Protein AF-A0A1H3UCN3-F1 (afdb_monomer)

Structure (mmCIF, N/CA/C/O backbone):
data_AF-A0A1H3UCN3-F1
#
_entry.id   AF-A0A1H3UCN3-F1
#
loop_
_atom_site.group_PDB
_atom_site.id
_atom_site.type_symbol
_atom_site.label_atom_id
_atom_site.label_alt_id
_atom_site.label_comp_id
_atom_site.label_asym_id
_atom_site.label_entity_id
_atom_site.label_seq_id
_atom_site.pdbx_PDB_ins_code
_atom_site.Cartn_x
_atom_site.Cartn_y
_atom_site.Cartn_z
_atom_site.occupancy
_atom_site.B_iso_or_equiv
_atom_site.auth_seq_id
_atom_site.auth_comp_id
_atom_site.auth_asym_id
_atom_site.auth_atom_id
_atom_site.pdbx_PDB_model_num
ATOM 1 N N . MET A 1 1 ? 3.124 -10.795 3.612 1.00 81.00 1 MET A N 1
ATOM 2 C CA . MET A 1 1 ? 3.259 -9.388 4.067 1.00 81.00 1 MET A CA 1
ATOM 3 C C . MET A 1 1 ? 2.560 -8.467 3.083 1.00 81.00 1 MET A C 1
ATOM 5 O O . MET A 1 1 ? 2.825 -8.582 1.892 1.00 81.00 1 MET A O 1
ATOM 9 N N . ILE A 1 2 ? 1.735 -7.538 3.568 1.00 91.50 2 ILE A N 1
ATOM 10 C CA . ILE A 1 2 ? 1.080 -6.515 2.737 1.00 91.50 2 ILE A CA 1
ATOM 11 C C . ILE A 1 2 ? 2.114 -5.451 2.342 1.00 91.50 2 ILE A C 1
ATOM 13 O O . ILE A 1 2 ? 2.846 -4.941 3.193 1.00 91.50 2 ILE A O 1
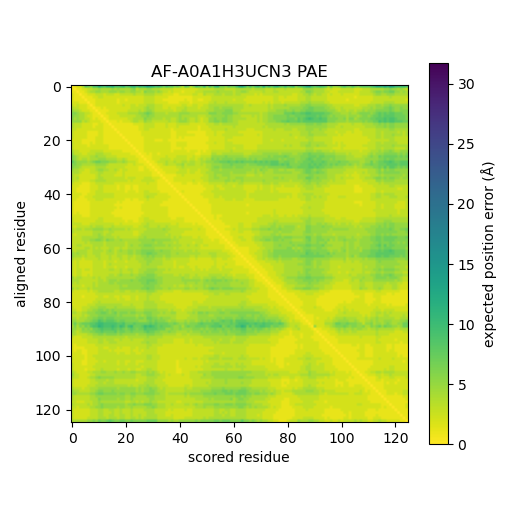ATOM 17 N N . LYS A 1 3 ? 2.219 -5.132 1.046 1.00 91.12 3 LYS A N 1
ATOM 18 C CA . LYS A 1 3 ? 3.223 -4.175 0.533 1.00 91.12 3 LYS A CA 1
ATOM 19 C C . LYS A 1 3 ? 2.665 -2.782 0.249 1.00 91.12 3 LYS A C 1
ATOM 21 O O . LYS A 1 3 ? 3.447 -1.833 0.239 1.00 91.12 3 LYS A O 1
ATOM 26 N N . SER A 1 4 ? 1.358 -2.661 0.056 1.00 94.06 4 SER A N 1
ATOM 27 C CA . SER A 1 4 ? 0.607 -1.419 -0.152 1.00 94.06 4 SER A CA 1
ATOM 28 C C . SER A 1 4 ? -0.887 -1.714 -0.027 1.00 94.06 4 SER A C 1
ATOM 30 O O . SER A 1 4 ? -1.278 -2.871 -0.155 1.00 94.06 4 SER A O 1
ATOM 32 N N . ALA A 1 5 ? -1.697 -0.679 0.163 1.00 95.75 5 ALA A N 1
ATOM 33 C CA . ALA A 1 5 ? -3.154 -0.749 0.121 1.00 95.75 5 ALA A CA 1
ATOM 34 C C . ALA A 1 5 ? -3.737 0.548 -0.465 1.00 95.75 5 ALA A C 1
ATOM 36 O O . ALA A 1 5 ? -3.000 1.491 -0.778 1.00 95.75 5 ALA A O 1
ATOM 37 N N . TYR A 1 6 ? -5.060 0.601 -0.573 1.00 95.44 6 TYR A N 1
ATOM 38 C CA . TYR A 1 6 ? -5.823 1.781 -0.957 1.00 95.44 6 TYR A CA 1
ATOM 39 C C . TYR A 1 6 ? -6.897 2.049 0.112 1.00 95.44 6 TYR A C 1
ATOM 41 O O . TYR A 1 6 ? -7.535 1.088 0.535 1.00 95.44 6 TYR A O 1
ATOM 49 N N . PRO A 1 7 ? -7.089 3.295 0.589 1.00 95.31 7 PRO A N 1
ATOM 50 C CA . PRO A 1 7 ? -8.145 3.590 1.555 1.00 95.31 7 PRO A CA 1
ATOM 51 C C . PRO A 1 7 ? -9.527 3.339 0.947 1.00 95.31 7 PRO A C 1
ATOM 53 O O . PRO A 1 7 ? -9.823 3.853 -0.132 1.00 95.31 7 PRO A O 1
ATOM 56 N N . TRP A 1 8 ? -10.365 2.593 1.653 1.00 92.75 8 TRP A N 1
ATOM 57 C CA . TRP A 1 8 ? -11.744 2.315 1.269 1.00 92.75 8 TRP A CA 1
ATOM 58 C C . TRP A 1 8 ? -12.697 2.950 2.282 1.00 92.75 8 TRP A C 1
ATOM 60 O O . TRP A 1 8 ? -12.344 3.072 3.455 1.00 92.75 8 TRP A O 1
ATOM 70 N N . VAL A 1 9 ? -13.858 3.405 1.813 1.00 93.00 9 VAL A N 1
ATOM 71 C CA . VAL A 1 9 ? -14.899 3.996 2.658 1.00 93.00 9 VAL A CA 1
ATOM 72 C C . VAL A 1 9 ? -16.200 3.262 2.388 1.00 93.00 9 VAL A C 1
ATOM 74 O O . VAL A 1 9 ? -16.636 3.183 1.241 1.00 93.00 9 VAL A O 1
ATOM 77 N N . ASP A 1 10 ? -16.806 2.753 3.449 1.00 91.25 10 ASP A N 1
ATOM 78 C CA . ASP A 1 10 ? -18.071 2.022 3.443 1.00 91.25 10 ASP A CA 1
ATOM 79 C C . ASP A 1 10 ? -18.867 2.339 4.723 1.00 91.25 10 ASP A C 1
ATOM 81 O O . ASP A 1 10 ? -18.588 3.326 5.412 1.00 91.25 10 ASP A O 1
ATOM 85 N N . GLU A 1 11 ? -19.889 1.535 5.019 1.00 89.50 11 GLU A N 1
ATOM 86 C CA . GLU A 1 11 ? -20.741 1.704 6.199 1.00 89.50 11 GLU A CA 1
ATOM 87 C C . GLU A 1 11 ? -19.980 1.522 7.523 1.00 89.50 11 GLU A C 1
ATOM 89 O O . GLU A 1 11 ? -20.292 2.204 8.500 1.00 89.50 11 GLU A O 1
ATOM 94 N N . LEU A 1 12 ? -18.964 0.651 7.560 1.00 87.38 12 LEU A N 1
ATOM 95 C CA . LEU A 1 12 ? -18.153 0.388 8.750 1.00 87.38 12 LEU A CA 1
ATOM 96 C C . LEU A 1 12 ? -17.020 1.417 8.889 1.00 87.38 12 LEU A C 1
ATOM 98 O O . LEU A 1 12 ? -16.762 1.953 9.967 1.00 87.38 12 LEU A O 1
ATOM 102 N N . SER A 1 13 ? -16.349 1.718 7.781 1.00 89.31 13 SER A N 1
ATOM 103 C CA . SER A 1 13 ? -15.199 2.611 7.678 1.00 89.31 13 SER A CA 1
ATOM 104 C C . SER A 1 13 ? -15.582 3.919 6.991 1.00 89.31 13 SER A C 1
ATOM 106 O O . SER A 1 13 ? -15.097 4.238 5.909 1.00 89.31 13 SER A O 1
ATOM 108 N N . GLY A 1 14 ? -16.452 4.698 7.633 1.00 93.56 14 GLY A N 1
ATOM 109 C CA . GLY A 1 14 ? -16.974 5.949 7.084 1.00 93.56 14 GLY A CA 1
ATOM 110 C C . GLY A 1 14 ? -15.943 7.090 6.928 1.00 93.56 14 GLY A C 1
ATOM 111 O O . GLY A 1 14 ? -14.754 6.948 7.233 1.00 93.56 14 GLY A O 1
ATOM 112 N N . PRO A 1 15 ? -16.388 8.294 6.517 1.00 95.25 15 PRO A N 1
ATOM 113 C CA . PRO A 1 15 ? -15.514 9.455 6.297 1.00 95.25 15 PRO A CA 1
ATOM 114 C C . PRO A 1 15 ? -14.647 9.854 7.502 1.00 95.25 15 PRO A C 1
ATOM 116 O O . PRO A 1 15 ? -13.536 10.356 7.322 1.00 95.25 15 PRO A O 1
ATOM 119 N N . ALA A 1 16 ? -15.124 9.613 8.727 1.00 95.62 16 ALA A N 1
ATOM 120 C CA . ALA A 1 16 ? -14.362 9.863 9.950 1.00 95.62 16 ALA A CA 1
ATOM 121 C C . ALA A 1 16 ? -13.104 8.980 10.041 1.00 95.62 16 ALA A C 1
ATOM 123 O O . ALA A 1 16 ? -12.037 9.466 10.421 1.00 95.62 16 ALA A O 1
ATOM 124 N N . SER A 1 17 ? -13.196 7.715 9.619 1.00 95.06 17 SER A N 1
ATOM 125 C CA . SER A 1 17 ? -12.057 6.794 9.564 1.00 95.06 17 SER A CA 1
ATOM 126 C C . SER A 1 17 ? -11.003 7.294 8.579 1.00 95.06 17 SER A C 1
ATOM 128 O O . SER A 1 17 ? -9.824 7.392 8.924 1.00 95.06 17 SER A O 1
ATOM 130 N N . LEU A 1 18 ? -11.421 7.718 7.380 1.00 96.06 18 LEU A N 1
ATOM 131 C CA . LEU A 1 18 ? -10.509 8.308 6.397 1.00 96.06 18 LEU A CA 1
ATOM 132 C C . LEU A 1 18 ? -9.850 9.596 6.921 1.00 96.06 18 LEU A C 1
ATOM 134 O O . LEU A 1 18 ? -8.647 9.794 6.733 1.00 96.06 18 LEU A O 1
ATOM 138 N N . ALA A 1 19 ? -10.607 10.456 7.607 1.00 95.31 19 ALA A N 1
ATOM 139 C CA . ALA A 1 19 ? -10.069 11.664 8.227 1.00 95.31 19 ALA A CA 1
ATOM 140 C C . ALA A 1 19 ? -8.993 11.332 9.275 1.00 95.31 19 ALA A C 1
ATOM 142 O O . ALA A 1 19 ? -7.915 11.930 9.259 1.00 95.31 19 ALA A O 1
ATOM 143 N N . GLN A 1 20 ? -9.227 10.327 10.126 1.00 96.81 20 GLN A N 1
ATOM 144 C CA . GLN A 1 20 ? -8.230 9.872 11.096 1.00 96.81 20 GLN A CA 1
ATOM 145 C C . GLN A 1 20 ? -6.972 9.322 10.410 1.00 96.81 20 GLN A C 1
ATOM 147 O O . GLN A 1 20 ? -5.853 9.634 10.825 1.00 96.81 20 GLN A O 1
ATOM 152 N N . MET A 1 21 ? -7.122 8.560 9.321 1.00 97.38 21 MET A N 1
ATOM 153 C CA . MET A 1 21 ? -5.979 8.067 8.545 1.00 97.38 21 MET A CA 1
ATOM 154 C C . MET A 1 21 ? -5.121 9.208 7.977 1.00 97.38 21 MET A C 1
ATOM 156 O O . MET A 1 21 ? -3.889 9.117 7.987 1.00 97.38 21 MET A O 1
ATOM 160 N N . LEU A 1 22 ? -5.751 10.288 7.500 1.00 96.31 22 LEU A N 1
ATOM 161 C CA . LEU A 1 22 ? -5.060 11.479 6.993 1.00 96.31 22 LEU A CA 1
ATOM 162 C C . LEU A 1 22 ? -4.285 12.209 8.098 1.00 96.31 22 LEU A C 1
ATOM 164 O O . LEU A 1 22 ? -3.142 12.607 7.865 1.00 96.31 22 LEU A O 1
ATOM 168 N N . LEU A 1 23 ? -4.867 12.330 9.296 1.00 96.44 23 LEU A N 1
ATOM 169 C CA . LEU A 1 23 ? -4.201 12.908 10.469 1.00 96.44 23 LEU A CA 1
ATOM 170 C C . LEU A 1 23 ? -2.995 12.075 10.919 1.00 96.44 23 LEU A C 1
ATOM 172 O O . LEU A 1 23 ? -1.962 12.630 11.289 1.00 96.44 23 LEU A O 1
ATOM 176 N N . ASN A 1 24 ? -3.099 10.746 10.855 1.00 97.12 24 ASN A N 1
ATOM 177 C CA . ASN A 1 24 ? -2.019 9.850 11.265 1.00 97.12 24 ASN A CA 1
ATOM 178 C C . ASN A 1 24 ? -0.819 9.866 10.300 1.00 97.12 24 ASN A C 1
ATOM 180 O O . ASN A 1 24 ? 0.314 9.585 10.702 1.00 97.12 24 ASN A O 1
ATOM 184 N N . ASN A 1 25 ? -1.049 10.147 9.014 1.00 96.50 25 ASN A N 1
ATOM 185 C CA . ASN A 1 25 ? -0.023 10.058 7.975 1.00 96.50 25 ASN A CA 1
ATOM 186 C C . ASN A 1 25 ? 0.015 11.302 7.066 1.00 96.50 25 ASN A C 1
ATOM 188 O O . ASN A 1 25 ? -0.178 11.179 5.850 1.00 96.50 25 ASN A O 1
ATOM 192 N N . PRO A 1 26 ? 0.324 12.495 7.608 1.00 95.12 26 PRO A N 1
ATOM 193 C CA . PRO A 1 26 ? 0.423 13.708 6.809 1.00 95.12 26 PRO A CA 1
ATOM 194 C C . PRO A 1 26 ? 1.578 13.631 5.801 1.00 95.12 26 PRO A C 1
ATOM 196 O O . PRO A 1 26 ? 2.499 12.802 5.889 1.00 95.12 26 PRO A O 1
ATOM 199 N N . GLY A 1 27 ? 1.520 14.499 4.796 1.00 93.88 27 GLY A N 1
ATOM 200 C CA . GLY A 1 27 ? 2.604 14.758 3.860 1.00 93.88 27 GLY A CA 1
ATOM 201 C C . GLY A 1 27 ? 3.838 15.324 4.563 1.00 93.88 27 GLY A C 1
ATOM 202 O O . GLY A 1 27 ? 3.789 15.744 5.716 1.00 93.88 27 GLY A O 1
ATOM 203 N N . ALA A 1 28 ? 4.973 15.349 3.861 1.00 90.69 28 ALA A N 1
ATOM 204 C CA . ALA A 1 28 ? 6.229 15.864 4.422 1.00 90.69 28 ALA A CA 1
ATOM 205 C C . ALA A 1 28 ? 6.151 17.352 4.825 1.00 90.69 28 ALA A C 1
ATOM 207 O O . ALA A 1 28 ? 6.879 17.789 5.704 1.00 90.69 28 ALA A O 1
ATOM 208 N N . ASN A 1 29 ? 5.247 18.110 4.204 1.00 92.81 29 ASN A N 1
ATOM 209 C CA . ASN A 1 29 ? 4.943 19.509 4.511 1.00 92.81 29 ASN A CA 1
ATOM 210 C C . ASN A 1 29 ? 3.811 19.674 5.548 1.00 92.81 29 ASN A C 1
ATOM 212 O O . ASN A 1 29 ? 3.269 20.767 5.683 1.00 92.81 29 ASN A O 1
ATOM 216 N N . GLY A 1 30 ? 3.390 18.593 6.212 1.00 92.00 30 GLY A N 1
ATOM 217 C CA . GLY A 1 30 ? 2.279 18.594 7.168 1.00 92.00 30 GLY A CA 1
ATOM 218 C C . GLY A 1 30 ? 0.882 18.624 6.538 1.00 92.00 30 GLY A C 1
ATOM 219 O O . GLY A 1 30 ? -0.098 18.441 7.252 1.00 92.00 30 GLY A O 1
ATOM 220 N N . GLN A 1 31 ? 0.764 18.807 5.220 1.00 94.12 31 GLN A N 1
ATOM 221 C CA . GLN A 1 31 ? -0.529 18.836 4.534 1.00 94.12 31 GLN A CA 1
ATOM 222 C C . GLN A 1 31 ? -1.101 17.423 4.349 1.00 94.12 31 GLN A C 1
ATOM 224 O O . GLN A 1 31 ? -0.329 16.463 4.246 1.00 94.12 31 GLN A O 1
ATOM 229 N N . PRO A 1 32 ? -2.432 17.262 4.253 1.00 93.69 32 PRO A N 1
ATOM 230 C CA . PRO A 1 32 ? -3.041 15.971 3.951 1.00 93.69 32 PRO A CA 1
ATOM 231 C C . PRO A 1 32 ? -2.481 15.359 2.660 1.00 93.69 32 PRO A C 1
ATOM 233 O O . PRO A 1 32 ? -2.294 16.041 1.650 1.00 93.69 32 PRO A O 1
ATOM 236 N N . ARG A 1 33 ? -2.206 14.050 2.679 1.00 94.44 33 ARG A N 1
ATOM 237 C CA . ARG A 1 33 ? -1.819 13.319 1.464 1.00 94.44 33 ARG A CA 1
ATOM 238 C C . ARG A 1 33 ? -3.044 13.134 0.564 1.00 94.44 33 ARG A C 1
ATOM 240 O O . ARG A 1 33 ? -4.129 12.888 1.084 1.00 94.44 33 ARG A O 1
ATOM 247 N N . PRO A 1 34 ? -2.878 13.115 -0.769 1.00 93.19 34 PRO A N 1
ATOM 248 C CA . PRO A 1 34 ? -3.903 12.564 -1.651 1.00 93.19 34 PRO A CA 1
ATOM 249 C C . PRO A 1 34 ? -4.240 11.123 -1.238 1.00 93.19 34 PRO A C 1
ATOM 251 O O . PRO A 1 34 ? -3.318 10.349 -0.948 1.00 93.19 34 PRO A O 1
ATOM 254 N N . SER A 1 35 ? -5.521 10.733 -1.251 1.00 91.12 35 SER A N 1
ATOM 255 C CA . SER A 1 35 ? -5.963 9.397 -0.803 1.00 91.12 35 SER A CA 1
ATOM 256 C C . SER A 1 35 ? -5.208 8.268 -1.511 1.00 91.12 35 SER A C 1
ATOM 258 O O . SER A 1 35 ? -4.772 7.308 -0.877 1.00 91.12 35 SER A O 1
ATOM 260 N N . GLN A 1 36 ? -4.921 8.441 -2.805 1.00 92.56 36 GLN A N 1
ATOM 261 C CA . GLN A 1 36 ? -4.185 7.484 -3.638 1.00 92.56 36 GLN A CA 1
ATOM 262 C C . GLN A 1 36 ? -2.742 7.230 -3.169 1.00 92.56 36 GLN A C 1
ATOM 264 O O . GLN A 1 36 ? -2.106 6.270 -3.599 1.00 92.56 36 GLN A O 1
ATOM 269 N N . LYS A 1 37 ? -2.182 8.111 -2.332 1.00 94.44 37 LYS A N 1
ATOM 270 C CA . LYS A 1 37 ? -0.822 8.001 -1.784 1.00 94.44 37 LYS A CA 1
ATOM 271 C C . LYS A 1 37 ? -0.805 7.706 -0.287 1.00 94.44 37 LYS A C 1
ATOM 273 O O . LYS A 1 37 ? 0.274 7.481 0.259 1.00 94.44 37 LYS A O 1
ATOM 278 N N . LEU A 1 38 ? -1.965 7.679 0.367 1.00 96.62 38 LEU A N 1
ATOM 279 C CA . LEU A 1 38 ? -2.077 7.539 1.817 1.00 96.62 38 LEU A CA 1
ATOM 280 C C . LEU A 1 38 ? -1.601 6.168 2.311 1.00 96.62 38 LEU A C 1
ATOM 282 O O . LEU A 1 38 ? -0.895 6.096 3.312 1.00 96.62 38 LEU A O 1
ATOM 286 N N . CYS A 1 39 ? -1.916 5.106 1.564 1.00 96.88 39 CYS A N 1
ATOM 287 C CA . CYS A 1 39 ? -1.557 3.719 1.890 1.00 96.88 39 CYS A CA 1
ATOM 288 C C . CYS A 1 39 ? -0.651 3.059 0.837 1.00 96.88 39 CYS A C 1
ATOM 290 O O . CYS A 1 39 ? -0.477 1.840 0.818 1.00 96.88 39 CYS A O 1
ATOM 292 N N . ALA A 1 40 ? -0.014 3.859 -0.024 1.00 96.25 40 ALA A N 1
ATOM 293 C CA . ALA A 1 40 ? 0.722 3.382 -1.196 1.00 96.25 40 ALA A CA 1
ATOM 294 C C . ALA A 1 40 ? 1.926 2.473 -0.887 1.00 96.25 40 ALA A C 1
ATOM 296 O O . ALA A 1 40 ? 2.523 1.914 -1.800 1.00 96.25 40 ALA A O 1
ATOM 297 N N . GLY A 1 41 ? 2.342 2.312 0.363 1.00 95.06 41 GLY A N 1
ATOM 298 C CA . GLY A 1 41 ? 3.458 1.449 0.739 1.00 95.06 41 GLY A CA 1
ATOM 299 C C . GLY A 1 41 ? 3.288 0.925 2.155 1.00 95.06 41 GLY A C 1
ATOM 300 O O . GLY A 1 41 ? 2.555 1.515 2.938 1.00 95.06 41 GLY A O 1
ATOM 301 N N . GLN A 1 42 ? 3.997 -0.148 2.497 1.00 93.88 42 GLN A N 1
ATOM 302 C CA . GLN A 1 42 ? 3.890 -0.816 3.798 1.00 93.88 42 GLN A CA 1
ATOM 303 C C . GLN A 1 42 ? 4.014 0.159 4.982 1.00 93.88 42 GLN A C 1
ATOM 305 O O . GLN A 1 42 ? 3.137 0.201 5.835 1.00 93.88 42 GLN A O 1
ATOM 310 N N . THR A 1 43 ? 5.046 1.009 5.006 1.00 94.50 43 THR A N 1
ATOM 311 C CA . THR A 1 43 ? 5.217 2.004 6.080 1.00 94.50 43 THR A CA 1
ATOM 312 C C . THR A 1 43 ? 4.101 3.050 6.095 1.00 94.50 43 THR A C 1
ATOM 314 O O . THR A 1 43 ? 3.699 3.499 7.163 1.00 94.50 43 THR A O 1
ATOM 317 N N . LEU A 1 44 ? 3.601 3.453 4.924 1.00 96.38 44 LEU A N 1
ATOM 318 C CA . LEU A 1 44 ? 2.518 4.436 4.814 1.00 96.38 44 LEU A CA 1
ATOM 319 C C . LEU A 1 44 ? 1.193 3.852 5.309 1.00 96.38 44 LEU A C 1
ATOM 321 O O . LEU A 1 44 ? 0.490 4.520 6.055 1.00 96.38 44 LEU A O 1
ATOM 325 N N . LEU A 1 45 ? 0.908 2.596 4.961 1.00 96.69 45 LEU A N 1
ATOM 326 C CA . LEU A 1 45 ? -0.230 1.837 5.469 1.00 96.69 45 LEU A CA 1
ATOM 327 C C . LEU A 1 45 ? -0.187 1.742 6.998 1.00 96.69 45 LEU A C 1
ATOM 329 O O . LEU A 1 45 ? -1.147 2.135 7.652 1.00 96.69 45 LEU A O 1
ATOM 333 N N . CYS A 1 46 ? 0.940 1.299 7.572 1.00 96.31 46 CYS A N 1
ATOM 334 C CA . CYS A 1 46 ? 1.077 1.212 9.028 1.00 96.31 46 CYS A CA 1
ATOM 335 C C . CYS A 1 46 ? 0.863 2.572 9.701 1.00 96.31 46 CYS A C 1
ATOM 337 O O . CYS A 1 46 ? 0.165 2.647 10.705 1.00 96.31 4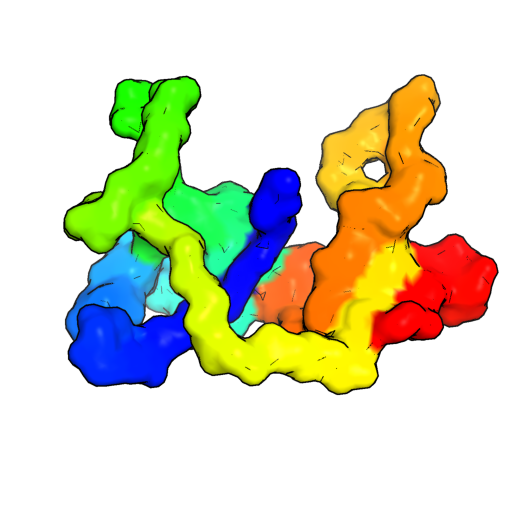6 CYS A O 1
ATOM 339 N N . LYS A 1 47 ? 1.417 3.657 9.139 1.00 96.94 47 LYS A N 1
ATOM 340 C CA . LYS A 1 47 ? 1.190 5.012 9.659 1.00 96.94 47 LYS A CA 1
ATOM 341 C C . LYS A 1 47 ? -0.278 5.411 9.585 1.00 96.94 47 LYS A C 1
ATOM 343 O O . LYS A 1 47 ? -0.813 5.840 10.595 1.00 96.94 47 LYS A O 1
ATOM 348 N N . ALA A 1 48 ? -0.926 5.250 8.432 1.00 97.50 48 ALA A N 1
ATOM 349 C CA . ALA A 1 48 ? -2.325 5.628 8.239 1.00 97.50 48 ALA A CA 1
ATOM 350 C C . ALA A 1 48 ? -3.254 4.903 9.230 1.00 97.50 48 ALA A C 1
ATOM 352 O O . ALA A 1 48 ? -4.107 5.533 9.846 1.00 97.50 48 ALA A O 1
ATOM 353 N N . LEU A 1 49 ? -3.015 3.610 9.463 1.00 96.25 49 LEU A N 1
ATOM 354 C CA . LEU A 1 49 ? -3.756 2.793 10.429 1.00 96.25 49 LEU A CA 1
ATOM 355 C C . LEU A 1 49 ? -3.306 2.977 11.894 1.00 96.25 49 LEU A C 1
ATOM 357 O O . LEU A 1 49 ? -3.838 2.323 12.782 1.00 96.25 49 LEU A O 1
ATOM 361 N N . GLY A 1 50 ? -2.309 3.822 12.178 1.00 96.25 50 GLY A N 1
ATOM 362 C CA . GLY A 1 50 ? -1.805 4.026 13.542 1.00 96.25 50 GLY A CA 1
ATOM 363 C C . GLY A 1 50 ? -1.061 2.820 14.140 1.00 96.25 50 GLY A C 1
ATOM 364 O O . GLY A 1 50 ? -0.894 2.733 15.357 1.00 96.25 50 GLY A O 1
ATOM 365 N N . LEU A 1 51 ? -0.580 1.893 13.308 1.00 95.44 51 LEU A N 1
ATOM 366 C CA . LEU A 1 51 ? 0.094 0.667 13.738 1.00 95.44 51 LEU A CA 1
ATOM 367 C C . LEU A 1 51 ? 1.544 0.951 14.145 1.00 95.44 51 LEU A C 1
ATOM 369 O O . LEU A 1 51 ? 2.409 1.235 13.311 1.00 95.44 51 LEU A O 1
ATOM 373 N N . LYS A 1 52 ? 1.823 0.837 15.445 1.00 94.69 52 LYS A N 1
ATOM 374 C CA . LYS A 1 52 ? 3.164 0.973 16.032 1.00 94.69 52 LYS A CA 1
ATOM 375 C C . LYS A 1 52 ? 3.703 -0.385 16.474 1.00 94.69 52 LYS A C 1
ATOM 377 O O . LYS A 1 52 ? 3.012 -1.112 17.179 1.00 94.69 52 LYS A O 1
ATOM 382 N N . VAL A 1 53 ? 4.959 -0.684 16.131 1.00 94.19 53 VAL A N 1
ATOM 383 C CA . VAL A 1 53 ? 5.611 -1.974 16.441 1.00 94.19 53 VAL A CA 1
ATOM 384 C C . VAL A 1 53 ? 5.457 -2.378 17.916 1.00 94.19 53 VAL A C 1
ATOM 386 O O . VAL A 1 53 ? 4.936 -3.463 18.144 1.00 94.19 53 VAL A O 1
ATOM 389 N N . PRO A 1 54 ? 5.755 -1.529 18.925 1.00 95.56 54 PRO A N 1
ATOM 390 C CA . PRO A 1 54 ? 5.636 -1.941 20.330 1.00 95.56 54 PRO A CA 1
ATOM 391 C C . PRO A 1 54 ? 4.218 -2.339 20.762 1.00 95.56 54 PRO A C 1
ATOM 393 O O . PRO A 1 54 ? 4.052 -3.029 21.760 1.00 95.56 54 PRO A O 1
ATOM 396 N N . MET A 1 55 ? 3.193 -1.877 20.041 1.00 94.62 55 MET A N 1
ATOM 397 C CA . MET A 1 55 ? 1.795 -2.164 20.359 1.00 94.62 55 MET A CA 1
ATOM 398 C C . MET A 1 55 ? 1.263 -3.398 19.637 1.00 94.62 55 MET A C 1
ATOM 400 O O . MET A 1 55 ? 0.310 -3.991 20.122 1.00 94.62 55 MET A O 1
ATOM 404 N N . TRP A 1 56 ? 1.834 -3.765 18.490 1.00 94.56 56 TRP A N 1
ATOM 405 C CA . TRP A 1 56 ? 1.231 -4.733 17.567 1.00 94.56 56 TRP A CA 1
ATOM 406 C C . TRP A 1 56 ? 2.123 -5.922 17.227 1.00 94.56 56 TRP A C 1
ATOM 408 O O . TRP A 1 56 ? 1.635 -6.898 16.660 1.00 94.56 56 TRP A O 1
ATOM 418 N N . ASP A 1 57 ? 3.413 -5.863 17.554 1.00 94.94 57 ASP A N 1
ATOM 419 C CA . ASP A 1 57 ? 4.332 -6.954 17.255 1.00 94.94 57 ASP A CA 1
ATOM 420 C C . ASP A 1 57 ? 3.893 -8.266 17.921 1.00 94.94 57 ASP A C 1
ATOM 422 O O . ASP A 1 57 ? 3.396 -8.275 19.050 1.00 94.94 57 ASP A O 1
ATOM 426 N N . ALA A 1 58 ? 4.028 -9.366 17.177 1.00 93.75 58 ALA A N 1
ATOM 427 C CA . ALA A 1 58 ? 3.598 -10.716 17.553 1.00 93.75 58 ALA A CA 1
ATOM 428 C C . ALA A 1 58 ? 2.125 -10.872 18.009 1.00 93.75 58 ALA A C 1
ATOM 430 O O . ALA A 1 58 ? 1.748 -11.936 18.511 1.00 93.75 58 ALA A O 1
ATOM 431 N N . LYS A 1 59 ? 1.264 -9.862 17.821 1.00 93.81 59 LYS A N 1
ATOM 432 C CA . LYS A 1 59 ? -0.172 -9.979 18.096 1.00 93.81 59 LYS A CA 1
ATOM 433 C C . LYS A 1 59 ? -0.899 -10.667 16.947 1.00 93.81 59 LYS A C 1
ATOM 435 O O . LYS A 1 59 ? -0.502 -10.595 15.785 1.00 93.81 59 LYS A O 1
ATOM 440 N N . ARG A 1 60 ? -1.993 -11.340 17.293 1.00 93.69 60 ARG A N 1
ATOM 441 C CA . ARG A 1 60 ? -2.944 -11.873 16.316 1.00 93.69 60 ARG A CA 1
ATOM 442 C C . ARG A 1 60 ? -3.856 -10.750 15.836 1.00 93.69 60 ARG A C 1
ATOM 444 O O . ARG A 1 60 ? -4.015 -9.747 16.529 1.00 93.69 60 ARG A O 1
ATOM 451 N N . PHE A 1 61 ? -4.455 -10.948 14.667 1.00 93.25 61 PHE A N 1
ATOM 452 C CA . PHE A 1 61 ? -5.606 -10.148 14.277 1.00 93.25 61 PHE A CA 1
ATOM 453 C C . PHE A 1 61 ? -6.745 -10.369 15.274 1.00 93.25 61 PHE A C 1
ATOM 455 O O . PHE A 1 61 ? -6.947 -11.485 15.759 1.00 93.25 61 PHE A O 1
ATOM 462 N N . ASP A 1 62 ? -7.447 -9.289 15.570 1.00 92.81 62 ASP A N 1
ATOM 463 C CA . ASP A 1 62 ? -8.529 -9.201 16.537 1.00 92.81 62 ASP A CA 1
ATOM 464 C C . ASP A 1 62 ? -9.720 -8.553 15.825 1.00 92.81 62 ASP A C 1
ATOM 466 O O . ASP A 1 62 ? -9.570 -7.486 15.229 1.00 92.81 62 ASP A O 1
ATOM 470 N N . GLN A 1 63 ? -10.878 -9.214 15.840 1.00 90.62 63 GLN A N 1
ATOM 471 C CA . GLN A 1 63 ? -12.059 -8.770 15.094 1.00 90.62 63 GLN A CA 1
ATOM 472 C C . GLN A 1 63 ? -12.610 -7.422 15.569 1.00 90.62 63 GLN A C 1
ATOM 474 O O . GLN A 1 63 ? -13.272 -6.741 14.795 1.00 90.62 63 GLN A O 1
ATOM 479 N N . GLU A 1 64 ? -12.309 -7.010 16.799 1.00 90.94 64 GLU A N 1
ATOM 480 C CA . GLU A 1 64 ? -12.768 -5.736 17.350 1.00 90.94 64 GLU A CA 1
ATOM 481 C C . GLU A 1 64 ? -11.755 -4.602 17.132 1.00 90.94 64 GLU A C 1
ATOM 483 O O . GLU A 1 64 ? -12.121 -3.429 17.204 1.00 90.94 64 GLU A O 1
ATOM 488 N N . LEU A 1 65 ? -10.482 -4.923 16.857 1.00 91.31 65 LEU A N 1
ATOM 489 C CA . LEU A 1 65 ? -9.404 -3.927 16.777 1.00 91.31 65 LEU A CA 1
ATOM 490 C C . LEU A 1 65 ? -8.722 -3.835 15.405 1.00 91.31 65 LEU A C 1
ATOM 492 O O . LEU A 1 65 ? -8.503 -2.737 14.896 1.00 91.31 65 LEU A O 1
ATOM 496 N N . LEU A 1 66 ? -8.311 -4.965 14.828 1.00 92.31 66 LEU A N 1
ATOM 497 C CA . LEU A 1 66 ? -7.636 -5.034 13.532 1.00 92.31 66 LEU A CA 1
ATOM 498 C C . LEU A 1 66 ? -7.815 -6.429 12.942 1.00 92.31 66 LEU A C 1
ATOM 500 O O . LEU A 1 66 ? -7.226 -7.394 13.433 1.00 92.31 66 LEU A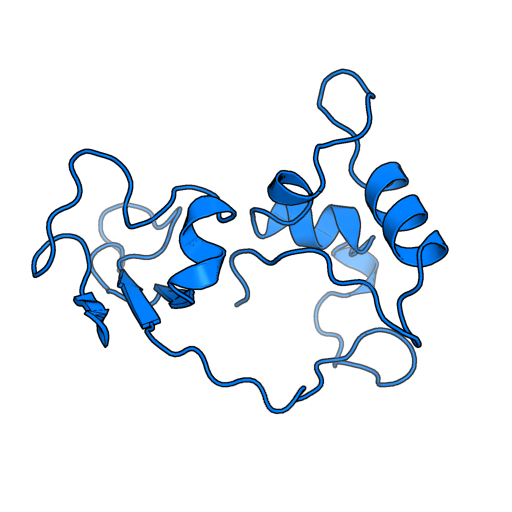 O 1
ATOM 504 N N . PHE A 1 67 ? -8.546 -6.518 11.840 1.00 93.06 67 PHE A N 1
ATOM 505 C CA . PHE A 1 67 ? -8.828 -7.775 11.162 1.00 93.06 67 PHE A CA 1
ATOM 506 C C . PHE A 1 67 ? -8.702 -7.647 9.645 1.00 93.06 67 PHE A C 1
ATOM 508 O O . PHE A 1 67 ? -8.485 -6.565 9.099 1.00 93.06 67 PHE A O 1
ATOM 515 N N . VAL A 1 68 ? -8.786 -8.795 8.979 1.00 92.31 68 VAL A N 1
ATOM 516 C CA . VAL A 1 68 ? -8.887 -8.908 7.526 1.00 92.31 68 VAL A CA 1
ATOM 517 C C . VAL A 1 68 ? -10.194 -9.624 7.244 1.00 92.31 68 VAL A C 1
ATOM 519 O O . VAL A 1 68 ? -10.419 -10.713 7.772 1.00 92.31 68 VAL A O 1
ATOM 522 N N . GLU A 1 69 ? -11.035 -9.010 6.428 1.00 92.00 69 GLU A N 1
ATOM 523 C CA . GLU A 1 69 ? -12.276 -9.599 5.942 1.00 92.00 69 GLU A CA 1
ATOM 524 C C . GLU A 1 69 ? -12.176 -9.929 4.456 1.00 92.00 69 GLU A C 1
ATOM 526 O O . GLU A 1 69 ? -11.446 -9.282 3.701 1.00 92.00 69 GLU A O 1
ATOM 531 N N . ASP A 1 70 ? -12.909 -10.961 4.050 1.00 92.75 70 ASP A N 1
ATOM 532 C CA . ASP A 1 70 ? -13.165 -11.229 2.644 1.00 92.75 70 ASP A CA 1
ATOM 533 C C . ASP A 1 70 ? -14.378 -10.404 2.205 1.00 92.75 70 ASP A C 1
ATOM 535 O O . ASP A 1 70 ? -15.493 -10.616 2.679 1.00 92.75 70 ASP A O 1
ATOM 539 N N . VAL A 1 71 ? -14.146 -9.459 1.297 1.00 91.50 71 VAL A N 1
ATOM 540 C CA . VAL A 1 71 ? -15.180 -8.579 0.732 1.00 91.50 71 VAL A CA 1
ATOM 541 C C . VAL A 1 71 ? -15.821 -9.159 -0.537 1.00 91.50 71 VAL A C 1
ATOM 543 O O . VAL A 1 71 ? -16.540 -8.459 -1.249 1.00 91.50 71 VAL A O 1
ATOM 546 N N . GLY A 1 72 ? -15.523 -10.418 -0.879 1.00 94.06 72 GLY A N 1
ATOM 547 C CA . GLY A 1 72 ? -16.042 -11.100 -2.067 1.00 94.06 72 GLY A CA 1
ATOM 548 C C . GLY A 1 72 ? -15.471 -10.577 -3.388 1.00 94.06 72 GLY A C 1
ATOM 549 O O . GLY A 1 72 ? -15.988 -10.901 -4.458 1.00 94.06 72 GLY A O 1
ATOM 550 N N . GLN A 1 73 ? -14.416 -9.757 -3.342 1.00 91.50 73 GLN A N 1
ATOM 551 C CA . GLN A 1 73 ? -13.769 -9.218 -4.535 1.00 91.50 73 GLN A CA 1
ATOM 552 C C . GLN A 1 73 ? -12.620 -10.114 -4.985 1.00 91.50 73 GLN A C 1
ATOM 554 O O . GLN A 1 73 ? -11.703 -10.418 -4.226 1.00 91.50 73 GLN A O 1
ATOM 559 N N . THR A 1 74 ? -12.644 -10.486 -6.264 1.00 94.69 74 THR A N 1
ATOM 560 C CA . THR A 1 74 ? -11.536 -11.180 -6.924 1.00 94.69 74 THR A CA 1
ATOM 561 C C . THR A 1 74 ? -10.910 -10.242 -7.955 1.00 94.69 74 THR 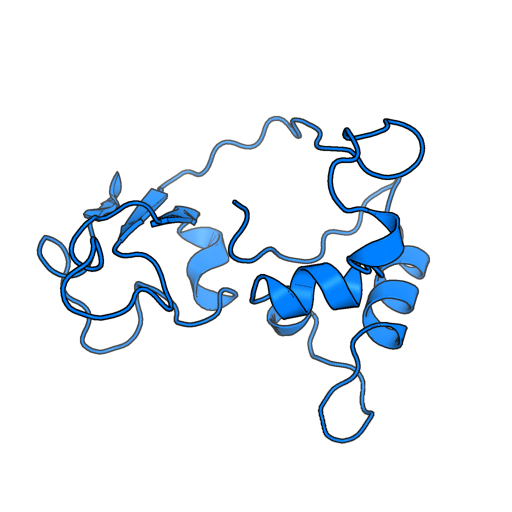A C 1
ATOM 563 O O . THR A 1 74 ? -11.639 -9.741 -8.816 1.00 94.69 74 THR A O 1
ATOM 566 N N . PRO A 1 75 ? -9.586 -9.999 -7.910 1.00 94.94 75 PRO A N 1
ATOM 567 C CA . PRO A 1 75 ? -8.908 -9.219 -8.937 1.00 94.94 75 PRO A CA 1
ATOM 568 C C . PRO A 1 75 ? -9.138 -9.829 -10.319 1.00 94.94 75 PRO A C 1
ATOM 570 O O . PRO A 1 75 ? -8.923 -11.022 -10.515 1.00 94.94 75 PRO A O 1
ATOM 573 N N . THR A 1 76 ? -9.529 -9.010 -11.296 1.00 96.06 76 THR A N 1
ATOM 574 C CA . THR A 1 76 ? -9.688 -9.471 -12.688 1.00 96.06 76 THR A CA 1
ATOM 575 C C . THR A 1 76 ? -8.357 -9.903 -13.300 1.00 96.06 76 THR A C 1
ATOM 577 O O . THR A 1 76 ? -8.324 -10.772 -14.163 1.00 96.06 76 THR A O 1
ATOM 580 N N . GLN A 1 77 ? -7.263 -9.282 -12.860 1.00 97.88 77 GLN A N 1
ATOM 581 C CA . GLN A 1 77 ? -5.914 -9.586 -13.309 1.00 97.88 77 GLN A CA 1
ATOM 582 C C . GLN A 1 77 ? -4.934 -9.302 -12.175 1.00 97.88 77 GLN A C 1
ATOM 584 O O . GLN A 1 77 ? -4.994 -8.245 -11.535 1.00 97.88 77 GLN A O 1
ATOM 589 N N . ILE A 1 78 ? -3.992 -10.214 -11.961 1.00 98.25 78 ILE A N 1
ATOM 590 C CA . ILE A 1 78 ? -2.905 -10.035 -11.009 1.00 98.25 78 ILE A CA 1
ATOM 591 C C . ILE A 1 78 ? -1.612 -9.779 -11.776 1.00 98.25 78 ILE A C 1
ATOM 593 O O . ILE A 1 78 ? -1.263 -10.468 -12.727 1.00 98.25 78 ILE A O 1
ATOM 597 N N . ILE A 1 79 ? -0.858 -8.784 -11.327 1.00 98.44 79 ILE A N 1
ATOM 598 C CA . ILE A 1 79 ? 0.501 -8.530 -11.784 1.00 98.44 79 ILE A CA 1
ATOM 599 C C . ILE A 1 79 ? 1.455 -9.198 -10.803 1.00 98.44 79 ILE A C 1
ATOM 601 O O . ILE A 1 79 ? 1.568 -8.785 -9.642 1.00 98.44 79 ILE A O 1
ATOM 605 N N . GLN A 1 80 ? 2.171 -10.207 -11.277 1.00 98.50 80 GLN A N 1
ATOM 606 C CA . GLN A 1 80 ? 3.241 -10.864 -10.545 1.00 98.50 80 GLN A CA 1
ATOM 607 C C . GLN A 1 80 ? 4.588 -10.222 -10.905 1.00 98.50 80 GLN A C 1
ATOM 609 O O . GLN A 1 80 ? 4.938 -10.111 -12.073 1.00 98.50 80 GLN A O 1
ATOM 614 N N . THR A 1 81 ? 5.364 -9.780 -9.914 1.00 97.81 81 THR A N 1
ATOM 615 C CA . THR A 1 81 ? 6.671 -9.126 -10.119 1.00 97.81 81 THR A CA 1
ATOM 616 C C . THR A 1 81 ? 7.601 -9.338 -8.915 1.00 97.81 81 THR A C 1
ATOM 618 O O . THR A 1 81 ? 7.240 -9.988 -7.930 1.00 97.81 81 THR A O 1
ATOM 621 N N . THR A 1 82 ? 8.810 -8.778 -8.958 1.00 95.75 82 THR A N 1
ATOM 622 C CA . THR A 1 82 ? 9.793 -8.856 -7.873 1.00 95.75 82 THR A CA 1
ATOM 623 C C . THR A 1 82 ? 9.416 -8.001 -6.661 1.00 95.75 82 THR A C 1
ATOM 625 O O . THR A 1 82 ? 8.731 -6.969 -6.728 1.00 95.75 82 THR A O 1
ATOM 628 N N . ARG A 1 83 ? 9.869 -8.446 -5.486 1.00 94.06 83 ARG A N 1
ATOM 629 C CA . ARG A 1 83 ? 9.660 -7.720 -4.229 1.00 94.06 83 ARG A CA 1
ATOM 630 C C . ARG A 1 83 ? 10.531 -6.469 -4.163 1.00 94.06 83 ARG A C 1
ATOM 632 O O . ARG A 1 83 ? 11.645 -6.411 -4.669 1.00 94.06 83 ARG A O 1
ATOM 639 N N . LEU A 1 84 ? 10.020 -5.458 -3.465 1.00 91.81 84 LEU A N 1
ATOM 640 C CA . LEU A 1 84 ? 10.735 -4.204 -3.241 1.00 91.81 84 LEU A CA 1
ATOM 641 C C . LEU A 1 84 ? 11.627 -4.283 -2.001 1.00 91.81 84 LEU A C 1
ATOM 643 O O . LEU A 1 84 ? 11.192 -4.790 -0.966 1.00 91.81 84 LEU A O 1
ATOM 647 N N . GLY A 1 85 ? 12.818 -3.687 -2.088 1.00 89.88 85 GLY A N 1
ATOM 648 C CA . GLY A 1 85 ? 13.728 -3.529 -0.950 1.00 89.88 85 GLY A CA 1
ATOM 649 C C . GLY A 1 85 ? 14.463 -4.808 -0.546 1.00 89.88 85 GLY A C 1
ATOM 650 O O . GLY A 1 85 ? 14.899 -4.912 0.597 1.00 89.88 85 GLY A O 1
ATOM 651 N N . ILE A 1 86 ? 14.578 -5.785 -1.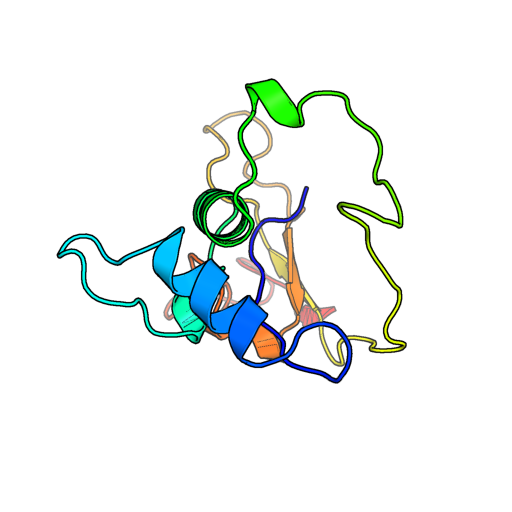449 1.00 91.88 86 ILE A N 1
ATOM 652 C CA . ILE A 1 86 ? 15.392 -6.980 -1.221 1.00 91.88 86 ILE A CA 1
ATOM 653 C C . ILE A 1 86 ? 16.858 -6.655 -1.569 1.00 91.88 86 ILE A C 1
ATOM 655 O O . ILE A 1 86 ? 17.107 -6.171 -2.673 1.00 91.88 86 ILE A O 1
ATOM 659 N N . PRO A 1 87 ? 17.815 -6.857 -0.641 1.00 93.56 87 PRO A N 1
ATOM 660 C CA . PRO A 1 87 ? 19.246 -6.720 -0.907 1.00 93.56 87 PRO A CA 1
ATOM 661 C C . PRO A 1 87 ? 19.724 -7.651 -2.020 1.00 93.56 87 PRO A C 1
ATOM 663 O O . PRO A 1 87 ? 19.205 -8.756 -2.150 1.00 93.56 87 PRO A O 1
ATOM 666 N N . SER A 1 88 ? 20.749 -7.215 -2.754 1.00 93.62 88 SER A N 1
ATOM 667 C CA . SER A 1 88 ? 21.399 -8.035 -3.779 1.00 93.62 88 SER A CA 1
ATOM 668 C C . SER A 1 88 ? 22.019 -9.305 -3.185 1.00 93.62 88 SER A C 1
ATOM 670 O O . SER A 1 88 ? 22.573 -9.263 -2.085 1.00 93.62 88 SER A O 1
ATOM 672 N N . GLY A 1 89 ? 21.953 -10.413 -3.923 1.00 92.94 89 GLY A N 1
ATOM 673 C CA . GLY A 1 89 ? 22.511 -11.709 -3.546 1.00 92.94 89 GLY A CA 1
ATOM 674 C C . GLY A 1 89 ? 21.639 -12.513 -2.583 1.00 92.94 89 GLY A C 1
ATOM 675 O O . GLY A 1 89 ? 22.089 -13.545 -2.090 1.00 92.94 89 GLY A O 1
ATOM 676 N N . ARG A 1 90 ? 20.412 -12.060 -2.295 1.00 91.62 90 ARG A N 1
ATOM 677 C CA . ARG A 1 90 ? 19.424 -12.863 -1.569 1.00 91.62 90 ARG A CA 1
ATOM 678 C C . ARG A 1 90 ? 18.486 -13.509 -2.583 1.00 91.62 90 ARG A C 1
ATOM 680 O O . ARG A 1 90 ? 18.854 -14.415 -3.320 1.00 91.62 90 ARG A O 1
ATOM 687 N N . ASP A 1 91 ? 17.250 -13.049 -2.592 1.00 94.75 91 ASP A N 1
ATOM 688 C CA . ASP A 1 91 ? 16.133 -13.588 -3.341 1.00 94.75 91 ASP A CA 1
ATOM 689 C C . ASP A 1 91 ? 15.401 -12.467 -4.098 1.00 94.75 91 ASP A C 1
ATO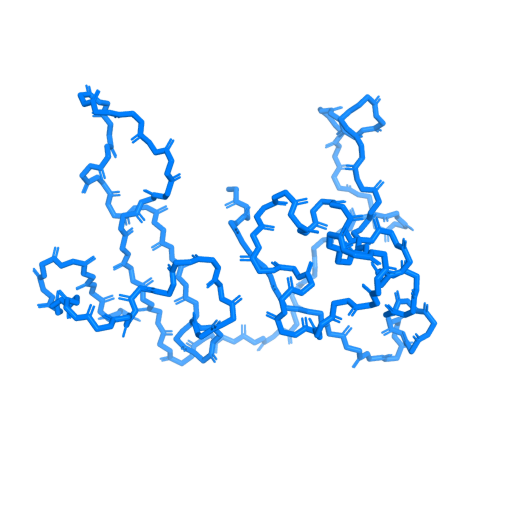M 691 O O . ASP A 1 91 ? 14.180 -12.494 -4.284 1.00 94.75 91 ASP A O 1
ATOM 695 N N . GLU A 1 92 ? 16.155 -11.447 -4.525 1.00 93.62 92 GLU A N 1
ATOM 696 C CA . GLU A 1 92 ? 15.649 -10.265 -5.226 1.00 93.62 92 GLU A CA 1
ATOM 697 C C . GLU A 1 92 ? 15.070 -10.583 -6.609 1.00 93.62 92 GLU A C 1
ATOM 699 O O . GLU A 1 92 ? 14.216 -9.849 -7.104 1.00 93.62 92 GLU A O 1
ATOM 704 N N . HIS A 1 93 ? 15.500 -11.696 -7.207 1.00 94.06 93 HIS A N 1
ATOM 705 C CA . HIS A 1 93 ? 15.022 -12.194 -8.495 1.00 94.06 93 HIS A CA 1
ATOM 706 C C . HIS A 1 93 ? 13.667 -12.913 -8.389 1.00 94.06 93 HIS A C 1
ATOM 708 O O . HIS A 1 93 ? 12.986 -13.085 -9.398 1.00 94.06 93 HIS A O 1
ATOM 714 N N . LEU A 1 94 ? 13.244 -13.323 -7.184 1.00 96.44 94 LEU A N 1
ATOM 715 C CA . LEU A 1 94 ? 11.989 -14.050 -7.003 1.00 96.44 94 LEU A CA 1
ATOM 716 C C . LEU A 1 94 ? 10.781 -13.120 -7.149 1.00 96.44 94 LEU A C 1
ATOM 718 O O . LEU A 1 94 ? 10.652 -12.101 -6.455 1.00 96.44 94 LEU A O 1
ATOM 722 N N . MET A 1 95 ? 9.842 -13.524 -8.006 1.00 97.06 95 MET A N 1
ATOM 723 C CA . MET A 1 95 ? 8.619 -12.775 -8.289 1.00 97.06 95 MET A CA 1
ATOM 724 C C . MET A 1 95 ? 7.508 -13.039 -7.262 1.00 97.06 95 MET A C 1
ATOM 726 O O . MET A 1 95 ? 6.420 -13.507 -7.588 1.00 97.06 95 MET A O 1
ATOM 730 N N . TYR A 1 96 ? 7.799 -12.752 -5.992 1.00 96.38 96 TYR A N 1
ATOM 731 C CA . TYR A 1 96 ? 6.877 -12.925 -4.858 1.00 96.38 96 TYR A CA 1
ATOM 732 C C . TYR A 1 96 ? 6.197 -11.622 -4.433 1.00 96.38 96 TYR A C 1
ATOM 734 O O . TYR A 1 96 ? 6.034 -11.333 -3.243 1.00 96.38 96 TYR A O 1
ATOM 742 N N . ARG A 1 97 ? 5.831 -10.792 -5.408 1.00 96.44 97 ARG A N 1
ATOM 743 C CA . ARG A 1 97 ? 4.959 -9.637 -5.215 1.00 96.44 97 ARG A CA 1
ATOM 744 C C . ARG A 1 97 ? 3.795 -9.751 -6.188 1.00 96.44 97 ARG A C 1
ATOM 746 O O . ARG A 1 97 ? 4.002 -9.716 -7.393 1.00 96.44 97 ARG A O 1
ATOM 753 N N . PHE A 1 98 ? 2.595 -9.816 -5.630 1.00 97.44 98 PHE A N 1
ATOM 754 C CA . PHE A 1 98 ? 1.338 -9.886 -6.362 1.00 97.44 98 PHE A CA 1
ATOM 755 C C . PHE A 1 98 ? 0.585 -8.579 -6.140 1.00 97.44 98 PHE A C 1
ATOM 757 O O . PHE A 1 98 ? 0.500 -8.095 -5.006 1.00 97.44 98 PHE A O 1
ATOM 764 N N . VAL A 1 99 ? 0.125 -7.965 -7.222 1.00 97.25 99 VAL A N 1
ATOM 765 C CA . VAL A 1 99 ? -0.558 -6.670 -7.204 1.00 97.25 99 VAL A CA 1
ATOM 766 C C . VAL A 1 99 ? -1.805 -6.785 -8.063 1.00 97.25 99 VAL A C 1
ATOM 768 O O . VAL A 1 99 ? -1.704 -7.199 -9.210 1.00 97.25 99 VAL A O 1
ATOM 771 N N . ASP A 1 100 ? -2.958 -6.391 -7.534 1.00 96.94 100 ASP A N 1
ATOM 772 C CA . ASP A 1 100 ? -4.158 -6.202 -8.349 1.00 96.94 100 ASP A CA 1
ATOM 773 C C . ASP A 1 100 ? -3.879 -5.149 -9.438 1.00 96.94 100 ASP A C 1
ATOM 775 O O . ASP A 1 100 ? -3.448 -4.028 -9.133 1.00 96.94 100 ASP A O 1
ATOM 779 N N . ALA A 1 101 ? -4.102 -5.507 -10.705 1.00 96.94 101 ALA A N 1
ATOM 780 C CA . ALA A 1 101 ? -3.829 -4.632 -11.838 1.00 96.94 101 ALA A CA 1
ATOM 781 C C . ALA A 1 101 ? -4.603 -3.304 -11.779 1.00 96.94 101 ALA A C 1
ATOM 783 O O . ALA A 1 101 ? -4.036 -2.259 -12.112 1.00 96.94 101 ALA A O 1
ATOM 784 N N . GLY A 1 102 ? -5.847 -3.312 -11.286 1.00 95.88 102 GLY A N 1
ATOM 785 C CA . GLY A 1 102 ? -6.674 -2.112 -11.132 1.00 95.88 102 GLY A CA 1
ATOM 786 C C . GLY A 1 102 ? -6.112 -1.125 -10.105 1.00 95.88 102 GLY A C 1
ATOM 787 O O . GLY A 1 102 ? -6.266 0.088 -10.249 1.00 95.88 102 GLY A O 1
ATOM 788 N N . TYR A 1 103 ? -5.371 -1.625 -9.113 1.00 95.75 103 TYR A N 1
ATOM 789 C CA . TYR A 1 103 ? -4.761 -0.809 -8.058 1.00 95.75 103 TYR A CA 1
ATOM 790 C C . TYR A 1 103 ? -3.257 -0.555 -8.252 1.00 95.75 103 TYR A C 1
ATOM 792 O O . TYR A 1 103 ? -2.633 0.168 -7.463 1.00 95.75 103 TYR A O 1
ATOM 800 N N . ALA A 1 104 ? -2.653 -1.081 -9.321 1.00 96.44 104 ALA A N 1
ATOM 801 C CA . ALA A 1 104 ? -1.232 -0.917 -9.619 1.00 96.44 104 ALA A CA 1
ATOM 802 C C . ALA A 1 104 ? -0.744 0.551 -9.657 1.00 96.44 104 ALA A C 1
ATOM 804 O O . ALA A 1 104 ? 0.341 0.821 -9.126 1.00 96.44 104 ALA A O 1
ATOM 805 N N . PRO A 1 105 ? -1.506 1.539 -10.180 1.00 95.69 105 PRO A N 1
ATOM 806 C CA . PRO A 1 105 ? -1.089 2.947 -10.165 1.00 95.69 105 PRO A CA 1
ATOM 807 C C . PRO A 1 105 ? -0.921 3.551 -8.761 1.00 95.69 105 PRO A C 1
ATOM 809 O O . PRO A 1 105 ? -0.190 4.534 -8.582 1.00 95.69 105 PRO A O 1
ATOM 812 N N . TYR A 1 106 ? -1.579 2.971 -7.756 1.00 95.75 106 TYR A N 1
ATOM 813 C CA . TYR A 1 106 ? -1.600 3.491 -6.390 1.00 95.75 106 TYR A CA 1
ATOM 814 C C . TYR A 1 106 ? -0.489 2.914 -5.514 1.00 95.75 106 TYR A C 1
ATOM 816 O O . TYR A 1 106 ? -0.163 3.487 -4.476 1.00 95.75 106 TYR A O 1
ATOM 824 N N . CYS A 1 107 ? 0.155 1.824 -5.934 1.00 94.38 107 CYS A N 1
ATOM 825 C CA . CYS A 1 107 ? 1.242 1.237 -5.166 1.00 94.38 107 CYS A CA 1
ATOM 826 C C . CYS A 1 107 ? 2.578 1.980 -5.365 1.00 94.38 107 CYS A C 1
ATOM 828 O O . CYS A 1 107 ? 2.894 2.542 -6.419 1.00 94.38 107 CYS A O 1
ATOM 830 N N . THR A 1 108 ? 3.414 1.958 -4.328 1.00 91.50 108 THR A N 1
ATOM 831 C CA . THR A 1 108 ? 4.802 2.410 -4.394 1.00 91.50 108 THR A CA 1
ATOM 832 C C . THR A 1 108 ? 5.512 1.561 -5.430 1.00 91.50 108 THR A C 1
ATOM 834 O O . THR A 1 108 ? 5.461 0.331 -5.373 1.00 91.50 108 THR A O 1
ATOM 837 N N . ARG A 1 109 ? 6.185 2.231 -6.371 1.00 92.62 109 ARG A N 1
ATOM 838 C CA . ARG A 1 109 ? 6.845 1.594 -7.512 1.00 92.62 109 ARG A CA 1
ATOM 839 C C . ARG A 1 109 ? 5.857 0.683 -8.260 1.00 92.62 109 ARG A C 1
ATOM 841 O O . ARG A 1 109 ? 5.919 -0.545 -8.147 1.00 92.62 109 ARG A O 1
ATOM 848 N N . ASN A 1 110 ? 4.967 1.339 -9.014 1.00 95.69 110 ASN A N 1
ATOM 849 C CA . ASN A 1 110 ? 4.035 0.708 -9.947 1.00 95.69 110 ASN A CA 1
ATOM 850 C C . ASN A 1 110 ? 4.792 -0.321 -10.821 1.00 95.69 110 ASN A C 1
ATOM 852 O O . ASN A 1 110 ? 5.816 0.049 -11.423 1.00 95.69 110 ASN A O 1
ATOM 856 N N . PRO A 1 111 ? 4.349 -1.592 -10.854 1.00 95.94 111 PRO A N 1
ATOM 857 C CA . PRO A 1 111 ? 4.957 -2.624 -11.692 1.00 95.94 111 PRO A CA 1
ATOM 858 C C . PRO A 1 111 ? 4.810 -2.354 -13.197 1.00 95.94 111 PRO A C 1
AT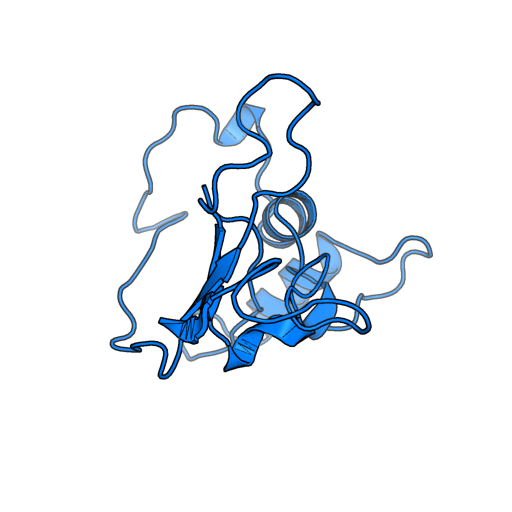OM 860 O O . PRO A 1 111 ? 5.669 -2.777 -13.954 1.00 95.94 111 PRO A O 1
ATOM 863 N N . LEU A 1 112 ? 3.810 -1.574 -13.621 1.00 96.50 112 LEU A N 1
ATOM 864 C CA . LEU A 1 112 ? 3.573 -1.194 -15.023 1.00 96.50 112 LEU A CA 1
ATOM 865 C C . LEU A 1 112 ? 4.161 0.176 -15.388 1.00 96.50 112 LEU A C 1
ATOM 867 O O . LEU A 1 112 ? 3.759 0.807 -16.365 1.00 96.50 112 LEU A O 1
ATOM 871 N N . ARG A 1 113 ? 5.085 0.707 -14.579 1.00 95.31 113 ARG A N 1
ATOM 872 C CA . ARG A 1 113 ? 5.740 1.983 -14.906 1.00 95.31 113 ARG A CA 1
ATOM 873 C C . ARG A 1 113 ? 6.540 1.864 -16.209 1.00 95.31 113 ARG A C 1
ATOM 875 O O . ARG A 1 113 ? 7.006 0.786 -16.573 1.00 95.31 113 ARG A O 1
ATOM 882 N N . ARG A 1 114 ? 6.781 3.006 -16.858 1.00 96.06 114 ARG A N 1
ATOM 883 C CA . ARG A 1 114 ? 7.580 3.093 -18.088 1.00 96.06 114 ARG A CA 1
ATOM 884 C C . ARG A 1 114 ? 8.902 2.320 -17.965 1.00 96.06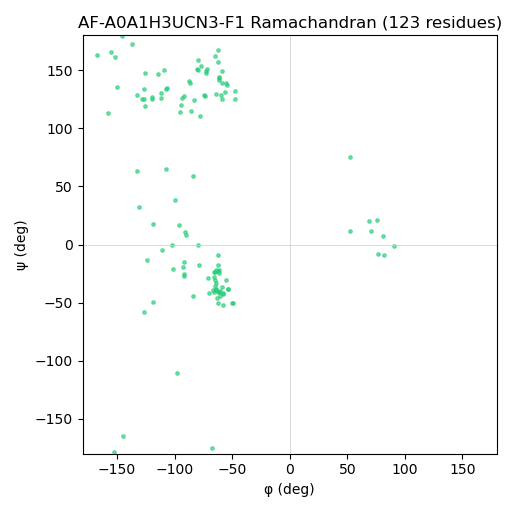 114 ARG A C 1
ATOM 886 O O . ARG A 1 114 ? 9.636 2.496 -16.993 1.00 96.06 114 ARG A O 1
ATOM 893 N N . GLY A 1 115 ? 9.199 1.504 -18.977 1.00 95.88 115 GLY A N 1
ATOM 894 C CA . GLY A 1 115 ? 10.427 0.708 -19.076 1.00 95.88 115 GLY A CA 1
ATOM 895 C C . GLY A 1 115 ? 10.342 -0.700 -18.479 1.00 95.88 115 GLY A C 1
ATOM 896 O O . GLY A 1 115 ? 11.328 -1.428 -18.537 1.00 95.88 115 GLY A O 1
ATOM 897 N N . GLN A 1 116 ? 9.204 -1.094 -17.905 1.00 96.94 116 GLN A N 1
ATOM 898 C CA . GLN A 1 116 ? 8.951 -2.480 -17.501 1.00 96.94 116 GLN A CA 1
ATOM 899 C C . GLN A 1 116 ? 8.388 -3.276 -18.680 1.00 96.94 116 GLN A C 1
ATOM 901 O O . GLN A 1 116 ? 7.565 -2.763 -19.436 1.00 96.94 116 GLN A O 1
ATOM 906 N N . VAL A 1 117 ? 8.854 -4.513 -18.834 1.00 97.81 117 VAL A N 1
ATOM 907 C CA . VAL A 1 117 ? 8.521 -5.404 -19.949 1.00 97.81 117 VAL A CA 1
ATOM 908 C C . VAL A 1 117 ? 7.861 -6.667 -19.405 1.00 97.81 117 VAL A C 1
ATOM 910 O O . VAL A 1 117 ? 8.411 -7.324 -18.518 1.00 97.81 117 VAL A O 1
ATOM 913 N N . GLU A 1 118 ? 6.687 -7.000 -19.934 1.00 98.00 118 GLU A N 1
ATOM 914 C CA . GLU A 1 118 ? 5.990 -8.250 -19.622 1.00 98.00 118 GLU A CA 1
ATOM 915 C C . GLU A 1 118 ? 6.829 -9.465 -20.050 1.00 98.00 118 GLU A C 1
ATOM 917 O O . GLU A 1 118 ? 7.562 -9.411 -21.037 1.00 98.00 118 GLU A O 1
ATOM 922 N N . GLY A 1 119 ? 6.780 -10.549 -19.279 1.00 97.69 119 GLY A N 1
ATOM 923 C CA . GLY A 1 119 ? 7.593 -11.747 -19.502 1.00 97.69 119 GLY A CA 1
ATOM 924 C C . GLY A 1 119 ? 9.021 -11.648 -18.955 1.00 97.69 119 GLY A C 1
ATOM 925 O O . GLY A 1 119 ? 9.737 -12.647 -18.917 1.00 97.69 119 GLY A O 1
ATOM 926 N N . ARG A 1 120 ? 9.443 -10.456 -18.508 1.00 96.69 120 ARG A N 1
ATOM 927 C CA . ARG A 1 120 ? 10.772 -10.209 -17.927 1.00 96.69 120 ARG A CA 1
ATOM 928 C C . ARG A 1 120 ? 10.699 -9.555 -16.555 1.00 96.69 120 ARG A C 1
ATOM 930 O O . ARG A 1 120 ? 11.259 -10.070 -15.595 1.00 96.69 120 ARG A O 1
ATOM 937 N N . ASP A 1 121 ? 10.057 -8.393 -16.477 1.00 97.56 121 ASP A N 1
ATOM 938 C CA . ASP A 1 121 ? 9.960 -7.592 -15.253 1.00 97.56 121 ASP A CA 1
ATOM 939 C C . ASP A 1 121 ? 8.694 -7.935 -14.448 1.00 97.56 121 ASP A C 1
ATOM 941 O O . ASP A 1 121 ? 8.652 -7.762 -13.225 1.00 97.56 121 ASP A O 1
ATOM 945 N N . TYR A 1 122 ? 7.655 -8.412 -15.132 1.00 98.25 122 TYR A N 1
ATOM 946 C CA . TYR A 1 122 ? 6.399 -8.861 -14.542 1.00 98.25 122 TYR A CA 1
ATOM 947 C C . TYR A 1 122 ? 5.681 -9.866 -15.451 1.00 98.25 122 TYR A C 1
ATOM 949 O O . TYR A 1 122 ? 5.987 -9.963 -16.639 1.00 98.25 122 TYR A O 1
ATOM 957 N N . PHE A 1 123 ? 4.694 -10.559 -14.889 1.00 98.50 123 PHE A N 1
ATOM 958 C CA . PHE A 1 123 ? 3.724 -11.389 -15.601 1.00 98.50 123 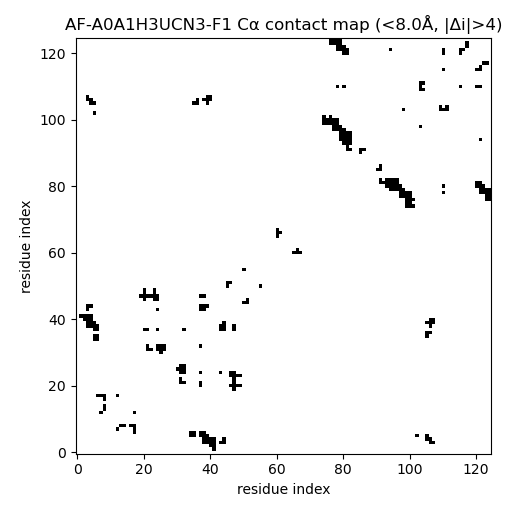PHE A CA 1
ATOM 959 C C . PHE A 1 123 ? 2.306 -10.955 -15.237 1.00 98.50 123 PHE A C 1
ATOM 961 O O . PHE A 1 123 ? 2.066 -10.520 -14.106 1.00 98.50 123 PHE A O 1
ATOM 968 N N . LEU A 1 124 ? 1.384 -11.076 -16.187 1.00 98.12 124 LEU A N 1
ATOM 969 C CA . LEU A 1 124 ? -0.051 -10.996 -15.942 1.00 98.12 124 LEU A CA 1
ATOM 970 C C . LEU A 1 124 ? -0.577 -12.421 -15.741 1.00 98.12 124 LEU A C 1
ATOM 972 O O . LEU A 1 124 ? -0.399 -13.267 -16.617 1.00 98.12 124 LEU A O 1
ATOM 976 N N . ILE A 1 125 ? -1.156 -12.689 -14.570 1.00 96.19 125 ILE A N 1
ATOM 977 C CA . ILE A 1 125 ? -1.722 -13.991 -14.181 1.00 96.19 125 ILE A CA 1
ATOM 978 C C . ILE A 1 125 ? -3.162 -13.860 -13.701 1.00 96.19 125 ILE A C 1
ATOM 980 O O . ILE A 1 125 ? -3.544 -12.739 -13.270 1.00 96.19 125 ILE A O 1
#

Solvent-accessible surface area (backbone atoms only — not comparable to full-atom values): 7682 Å² total; per-residue (Å²): 134,79,60,48,52,71,83,74,74,50,94,88,41,33,73,67,53,55,52,51,24,36,72,53,36,45,34,99,85,68,44,73,46,59,64,64,59,38,15,11,26,43,72,37,34,32,33,24,73,65,61,45,64,96,83,50,66,95,58,75,76,34,90,91,80,48,69,86,80,87,86,84,79,74,72,94,36,33,37,34,20,50,49,84,90,56,59,87,93,70,66,42,84,44,58,80,29,79,39,47,54,92,53,31,86,35,34,64,79,38,78,85,41,93,92,56,44,79,85,75,57,30,41,83,91

pLDDT: mean 94.63, std 2.59, range [81.0, 98.5]

Nearest PDB structures (foldseek):
  3qi5-assembly2_B  TM=7.381E-01  e=5.666E-02  Homo sapiens

Foldseek 3Di:
DDFFDADDDDPVCHPVLQVQLQCQQDDPVRHGDDRLAQGQGPVSVCSSLVNDCVVPPPDDADPVRGDDDDPVDDQPKKKFFFDPPDDPPDCRRDRPDIDRPVSQVSHDPRLPPPPHDEPHGIHID

Organism: NCBI:txid191391

Radius of gyration: 16.02 Å; Cα contacts (8 Å, |Δi|>4): 163; chains: 1; bounding box: 43×34×40 Å

Secondary structure (DSSP, 8-state):
---------SSSS-HHHHHHHHHHS--TTSSPPPHHHHSSSHHHHHHHTT--HHHHTTPPPBTTTB-----S---S-EEEEPPTTPPTTSSTTS--EEEEGGGGGGSSS-TTSTT--BTTTEEE-

InterPro domains:
  IPR003180 Methylpurine-DNA glycosylase [PF02245] (29-102)
  IPR011034 Formyl transferase-like, C-terminal domain superfamily [SSF50486] (2-114)
  IPR036995 Methylpurine-DNA glycosylase superfamily [G3DSA:3.10.300.10] (7-112)

Sequence (125 aa):
MIKSAYPWVDELSGPASLAQMLLNNPGANGQPRPSQKLCAGQTLLCKALGLKVPMWDAKRFDQELLFVEDVGQTPTQIIQTTRLGIPSGRDEHLMYRFVDAGYAPYCTRNPLRRGQVEGRDYFLI

Mean predicted aligned error: 3.28 Å